Protein AF-A0A5A7SGI1-F1 (afdb_monomer_lite)

Foldseek 3Di:
DWKAQPPPRDTDDDFDQAPDDQVNVCVQQVDPCPVHRLQDDKDWHDLVSVVVSCVRGPDPDDDDSNITDIDHDDDD

Structure (mmCIF, N/CA/C/O backbone):
data_AF-A0A5A7SGI1-F1
#
_entry.id   AF-A0A5A7SGI1-F1
#
loop_
_atom_site.group_PDB
_atom_site.id
_atom_site.type_symbol
_atom_site.label_atom_id
_atom_site.label_alt_id
_atom_site.label_comp_id
_atom_site.label_asym_id
_atom_site.label_entity_id
_atom_site.label_seq_id
_atom_site.pdbx_PDB_ins_code
_atom_site.Cartn_x
_atom_site.Cartn_y
_atom_site.Cartn_z
_atom_site.occupancy
_atom_site.B_iso_or_equiv
_atom_site.auth_seq_id
_atom_site.auth_comp_id
_atom_site.auth_asym_id
_atom_site.auth_atom_id
_atom_site.pdbx_PDB_model_num
ATOM 1 N N . MET A 1 1 ? 1.406 -4.768 1.400 1.00 92.62 1 MET A N 1
ATOM 2 C CA . MET A 1 1 ? 0.640 -3.574 1.809 1.00 92.62 1 MET A CA 1
ATOM 3 C C . MET A 1 1 ? 0.371 -3.675 3.286 1.00 92.62 1 MET A C 1
ATOM 5 O O . MET A 1 1 ? 0.129 -4.769 3.776 1.00 92.62 1 MET A O 1
ATOM 9 N N . GLU A 1 2 ? 0.447 -2.564 3.988 1.00 94.62 2 GLU A N 1
ATOM 10 C CA . GLU A 1 2 ? 0.264 -2.486 5.431 1.00 94.62 2 GLU A CA 1
ATOM 11 C C . GLU A 1 2 ? -0.796 -1.435 5.733 1.00 94.62 2 GLU A C 1
ATOM 13 O O . GLU A 1 2 ? -0.972 -0.492 4.963 1.00 94.62 2 GLU A O 1
ATOM 18 N N . SER A 1 3 ? -1.535 -1.636 6.819 1.00 95.44 3 SER A N 1
ATOM 19 C CA . SER A 1 3 ? -2.539 -0.688 7.299 1.00 95.44 3 SER A CA 1
ATOM 20 C C . SER A 1 3 ? -2.160 -0.138 8.660 1.00 95.44 3 SER A C 1
ATOM 22 O O . SER A 1 3 ? -1.697 -0.889 9.525 1.00 95.44 3 SER A O 1
ATOM 24 N N . PHE A 1 4 ? -2.454 1.140 8.868 1.00 96.44 4 PHE A N 1
ATOM 25 C CA . PHE A 1 4 ? -2.115 1.892 10.064 1.00 96.44 4 PHE A CA 1
ATOM 26 C C . PHE A 1 4 ? -3.343 2.607 10.621 1.00 96.44 4 PHE A C 1
ATOM 28 O O . PHE A 1 4 ? -4.173 3.145 9.882 1.00 96.44 4 PHE A O 1
ATOM 35 N N . ASP A 1 5 ? -3.442 2.655 11.946 1.00 96.25 5 ASP A N 1
ATOM 36 C CA . ASP A 1 5 ? -4.409 3.523 12.607 1.00 96.25 5 ASP A CA 1
ATOM 37 C C . ASP A 1 5 ? -4.008 4.996 12.413 1.00 96.25 5 ASP A C 1
ATOM 39 O O . ASP A 1 5 ? -2.893 5.402 12.746 1.00 96.25 5 ASP A O 1
ATOM 43 N N . ARG A 1 6 ? -4.929 5.823 11.907 1.00 92.25 6 ARG A N 1
ATOM 44 C CA . ARG A 1 6 ? -4.665 7.240 11.600 1.00 92.25 6 ARG A CA 1
ATOM 45 C C . ARG A 1 6 ? -4.215 8.059 12.801 1.00 92.25 6 ARG A C 1
ATOM 47 O O . ARG A 1 6 ? -3.405 8.974 12.650 1.00 92.25 6 ARG A O 1
ATOM 54 N N . SER A 1 7 ? -4.775 7.772 13.975 1.00 94.38 7 SER A N 1
ATOM 55 C CA . SER A 1 7 ? -4.546 8.574 15.176 1.00 94.38 7 SER A CA 1
ATOM 56 C C . SER A 1 7 ? -3.215 8.247 15.841 1.00 94.38 7 SER A C 1
ATOM 58 O O . SER A 1 7 ? -2.572 9.136 16.394 1.00 94.38 7 SER A O 1
ATOM 60 N N . THR A 1 8 ? -2.840 6.974 15.854 1.00 95.06 8 THR A N 1
ATOM 61 C CA . THR A 1 8 ? -1.691 6.459 16.607 1.00 95.06 8 THR A CA 1
ATOM 62 C C . THR A 1 8 ? -0.507 6.117 15.714 1.00 95.06 8 THR A C 1
ATOM 64 O O . THR A 1 8 ? 0.604 5.980 16.223 1.00 95.06 8 THR A O 1
ATOM 67 N N . LYS A 1 9 ? -0.732 5.991 14.399 1.00 92.50 9 LYS A N 1
ATOM 68 C CA . LYS A 1 9 ? 0.242 5.530 13.400 1.00 92.50 9 LYS A CA 1
ATOM 69 C C . LYS A 1 9 ? 0.791 4.131 13.686 1.00 92.50 9 LYS A C 1
ATOM 71 O O . LYS A 1 9 ? 1.843 3.754 13.180 1.00 92.50 9 LYS A O 1
ATOM 76 N N . LEU A 1 10 ? 0.078 3.344 14.491 1.00 95.69 10 LEU A N 1
ATOM 77 C CA . LEU A 1 10 ? 0.439 1.960 14.771 1.00 95.69 10 LEU A CA 1
ATOM 78 C C . LEU A 1 10 ? -0.027 1.057 13.632 1.00 95.69 10 LEU A C 1
ATOM 80 O O . LEU A 1 10 ? -1.159 1.180 13.162 1.00 95.69 10 LEU A O 1
ATOM 84 N N . GLY A 1 11 ? 0.846 0.137 13.221 1.00 93.62 11 GLY A N 1
ATOM 85 C CA . GLY A 1 11 ? 0.509 -0.916 12.270 1.00 93.62 11 GLY A CA 1
ATOM 86 C C . GLY A 1 11 ? -0.520 -1.873 12.868 1.00 93.62 11 GLY A C 1
ATOM 87 O O . GLY A 1 11 ? -0.360 -2.352 13.991 1.00 93.62 11 GLY A O 1
ATOM 88 N N . ILE A 1 12 ? -1.581 -2.137 12.113 1.00 93.44 12 ILE A N 1
ATOM 89 C CA . ILE A 1 12 ? -2.741 -2.932 12.546 1.00 93.44 12 ILE A CA 1
ATOM 90 C C . ILE A 1 12 ? -3.066 -4.086 11.592 1.00 93.44 12 ILE A C 1
ATOM 92 O O . ILE A 1 12 ? -3.901 -4.926 11.917 1.00 93.44 12 ILE A O 1
ATOM 96 N N . GLY A 1 13 ? -2.397 -4.165 10.439 1.00 91.62 13 GLY A N 1
ATOM 97 C CA . GLY A 1 13 ? -2.628 -5.227 9.464 1.00 91.62 13 GLY A CA 1
ATOM 98 C C . GLY A 1 13 ? -1.591 -5.249 8.348 1.00 91.62 13 GLY A C 1
ATOM 99 O O . GLY A 1 13 ? -0.969 -4.233 8.041 1.00 91.62 13 GLY A O 1
ATOM 100 N N . GLN A 1 14 ? -1.425 -6.424 7.743 1.00 91.94 14 GLN A N 1
ATOM 101 C CA . GLN A 1 14 ? -0.548 -6.657 6.601 1.00 91.94 14 GLN A CA 1
ATOM 102 C C . GLN A 1 14 ? -1.274 -7.529 5.572 1.00 91.94 14 GLN A C 1
ATOM 104 O O . GLN A 1 14 ? -1.849 -8.561 5.911 1.00 91.94 14 GLN A O 1
ATOM 109 N N . PHE A 1 15 ? -1.212 -7.116 4.310 1.00 91.75 15 PHE A N 1
ATOM 110 C CA . PHE A 1 15 ? -1.856 -7.753 3.168 1.00 91.75 15 PHE A CA 1
ATOM 111 C C . PHE A 1 15 ? -0.808 -8.074 2.106 1.00 91.75 15 PHE A C 1
ATOM 113 O O . PHE A 1 15 ? -0.076 -7.188 1.639 1.00 91.75 15 PHE A O 1
ATOM 120 N N . LEU A 1 16 ? -0.743 -9.345 1.711 1.00 91.12 16 LEU A N 1
ATOM 121 C CA . LEU A 1 16 ? 0.079 -9.780 0.590 1.00 91.12 16 LEU A CA 1
ATOM 122 C C . LEU A 1 16 ? -0.673 -9.502 -0.714 1.00 91.12 16 LEU A C 1
ATOM 124 O O . LEU A 1 16 ? -1.769 -10.016 -0.914 1.00 91.12 16 LEU A O 1
ATOM 128 N N . LEU A 1 17 ? -0.074 -8.695 -1.590 1.00 91.56 17 LEU A N 1
ATOM 129 C CA . LEU A 1 17 ? -0.656 -8.335 -2.881 1.00 91.56 17 LEU A CA 1
ATOM 130 C C . LEU A 1 17 ? -0.118 -9.274 -3.965 1.00 91.56 17 LEU A C 1
ATOM 132 O O . LEU A 1 17 ? 0.972 -9.062 -4.499 1.00 91.56 17 LEU A O 1
ATOM 136 N N . ARG A 1 18 ? -0.844 -10.350 -4.268 1.00 90.00 18 ARG A N 1
ATOM 137 C CA . ARG A 1 18 ? -0.402 -11.351 -5.243 1.00 90.00 18 ARG A CA 1
ATOM 138 C C . ARG A 1 18 ? -0.559 -10.852 -6.668 1.00 90.00 18 ARG A C 1
ATOM 140 O O . ARG A 1 18 ? -1.596 -10.323 -7.047 1.00 90.00 18 ARG A O 1
ATOM 147 N N . GLY A 1 19 ? 0.481 -11.060 -7.474 1.00 89.00 19 GLY A N 1
ATOM 148 C CA . GLY A 1 19 ? 0.493 -10.636 -8.876 1.00 89.00 19 GLY A CA 1
ATOM 149 C C . GLY A 1 19 ? 0.612 -9.123 -9.069 1.00 89.00 19 GLY A C 1
ATOM 150 O O . GLY A 1 19 ? 0.459 -8.654 -10.194 1.00 89.00 19 GLY A O 1
ATOM 151 N N . MET A 1 20 ? 0.887 -8.360 -8.005 1.00 90.75 20 MET A N 1
ATOM 152 C CA . MET A 1 20 ? 1.182 -6.938 -8.127 1.00 90.75 20 MET A CA 1
ATOM 153 C C . MET A 1 20 ? 2.636 -6.726 -8.546 1.00 90.75 20 MET A C 1
ATOM 155 O O . MET A 1 20 ? 3.557 -7.162 -7.860 1.00 90.75 20 MET A O 1
ATOM 159 N N . ASP A 1 21 ? 2.827 -6.024 -9.660 1.00 90.56 21 ASP A N 1
ATOM 160 C CA . ASP A 1 21 ? 4.131 -5.591 -10.153 1.00 90.56 21 ASP A CA 1
ATOM 161 C C . ASP A 1 21 ? 4.248 -4.057 -10.164 1.00 90.56 21 ASP A C 1
ATOM 163 O O . ASP A 1 21 ? 3.270 -3.329 -9.965 1.00 90.56 21 ASP A O 1
ATOM 167 N N . ALA A 1 22 ? 5.456 -3.555 -10.426 1.00 88.88 22 ALA A N 1
ATOM 168 C CA . ALA A 1 22 ? 5.726 -2.120 -10.486 1.00 88.88 22 ALA A CA 1
ATOM 169 C C . ALA A 1 22 ? 4.877 -1.390 -11.530 1.00 88.88 22 ALA A C 1
ATOM 171 O O . ALA A 1 22 ? 4.384 -0.294 -11.279 1.00 88.88 22 ALA A O 1
ATOM 172 N N . SER A 1 23 ? 4.656 -2.006 -12.693 1.00 89.25 23 SER A N 1
ATOM 173 C CA . SER A 1 23 ? 3.870 -1.399 -13.773 1.00 89.25 23 SER A CA 1
ATOM 174 C C . SER A 1 23 ? 2.402 -1.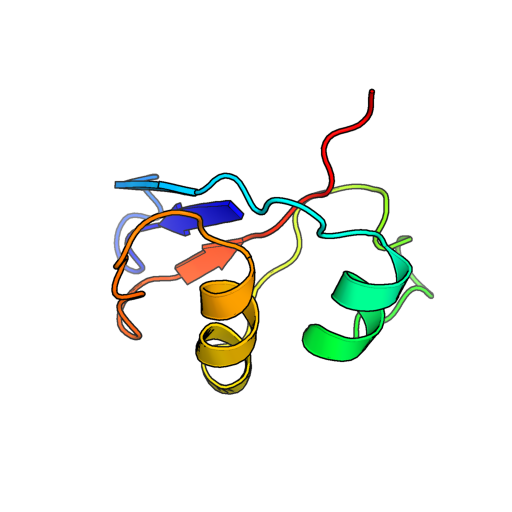222 -13.389 1.00 89.25 23 SER A C 1
ATOM 176 O O . SER A 1 23 ? 1.766 -0.241 -13.771 1.00 89.25 23 SER A O 1
ATOM 178 N N . THR A 1 24 ? 1.853 -2.179 -12.652 1.00 91.38 24 THR A N 1
ATOM 179 C CA . THR A 1 24 ? 0.492 -2.158 -12.122 1.00 91.38 24 THR A CA 1
ATOM 180 C C . THR A 1 24 ? 0.387 -1.139 -11.002 1.00 91.38 24 THR A C 1
ATOM 182 O O . THR A 1 24 ? -0.523 -0.313 -11.021 1.00 91.38 24 THR A O 1
ATOM 185 N N . LEU A 1 25 ? 1.349 -1.138 -10.079 1.00 90.38 25 LEU A N 1
ATOM 186 C CA . LEU A 1 25 ? 1.375 -0.207 -8.961 1.00 90.38 25 LEU A CA 1
ATOM 187 C C . LEU A 1 25 ? 1.406 1.255 -9.441 1.00 90.38 25 LEU A C 1
ATOM 189 O O . LEU A 1 25 ? 0.544 2.038 -9.044 1.00 90.38 25 LEU A O 1
ATOM 193 N N . LYS A 1 26 ? 2.290 1.593 -10.392 1.00 88.88 26 LYS A N 1
ATOM 194 C CA . LYS A 1 26 ? 2.373 2.938 -11.005 1.00 88.88 26 LYS A CA 1
ATOM 195 C C . LYS A 1 26 ? 1.040 3.408 -11.582 1.00 88.88 26 LYS A C 1
ATOM 197 O O . LYS A 1 26 ? 0.663 4.560 -11.414 1.00 88.88 26 LYS A O 1
ATOM 202 N N . LYS A 1 27 ? 0.291 2.510 -12.230 1.00 88.94 27 LYS A N 1
ATOM 203 C CA . LYS A 1 27 ? -1.022 2.838 -12.815 1.00 88.94 27 LYS A CA 1
ATOM 204 C C . LYS A 1 27 ? -2.097 3.112 -11.767 1.00 88.94 27 LYS A C 1
ATOM 206 O O . LYS A 1 27 ? -3.063 3.808 -12.074 1.00 88.94 27 LYS A O 1
ATOM 211 N N . ILE A 1 28 ? -1.980 2.522 -10.579 1.00 91.12 28 ILE A N 1
ATOM 212 C CA . ILE A 1 28 ? -2.982 2.669 -9.522 1.00 91.12 28 ILE A CA 1
ATOM 213 C C . ILE A 1 28 ? -2.728 3.947 -8.723 1.00 91.12 28 ILE A C 1
ATOM 215 O O . ILE A 1 28 ? -3.645 4.761 -8.595 1.00 91.12 28 ILE A O 1
ATOM 219 N N . ILE A 1 29 ? -1.512 4.112 -8.194 1.00 85.44 29 ILE A N 1
ATOM 220 C CA . ILE A 1 29 ? -1.193 5.171 -7.223 1.00 85.44 29 ILE A CA 1
ATOM 221 C C . ILE A 1 29 ? -0.548 6.426 -7.823 1.00 85.44 29 ILE A C 1
ATOM 223 O O . ILE A 1 29 ? -0.308 7.358 -7.072 1.00 85.44 29 ILE A O 1
ATOM 227 N N . ASP A 1 30 ? -0.357 6.494 -9.148 1.00 78.19 30 ASP A N 1
ATOM 228 C CA . ASP A 1 30 ? 0.154 7.679 -9.872 1.00 78.19 30 ASP A CA 1
ATOM 229 C C . ASP A 1 30 ? 1.341 8.347 -9.151 1.00 78.19 30 ASP A C 1
ATOM 231 O O . ASP A 1 30 ? 1.295 9.512 -8.758 1.00 78.19 30 ASP A O 1
ATOM 235 N N . VAL A 1 31 ? 2.382 7.549 -8.889 1.00 74.00 31 VAL A N 1
ATOM 236 C CA . VAL A 1 31 ? 3.575 8.000 -8.161 1.00 74.00 31 VAL A CA 1
ATOM 237 C C . VAL A 1 31 ? 4.401 8.928 -9.043 1.00 74.00 31 VAL A C 1
ATOM 239 O O . VAL A 1 31 ? 4.742 8.575 -10.174 1.00 74.00 31 VAL A O 1
ATOM 242 N N . ASP A 1 32 ? 4.778 10.085 -8.503 1.00 74.12 32 ASP A N 1
ATOM 243 C CA . ASP A 1 32 ? 5.790 10.942 -9.114 1.00 74.12 32 ASP A CA 1
ATOM 244 C C . ASP A 1 32 ? 7.181 10.315 -8.932 1.00 74.12 32 ASP A C 1
ATOM 246 O O . ASP A 1 32 ? 7.815 10.426 -7.884 1.00 74.12 32 ASP A O 1
ATOM 250 N N . GLU A 1 33 ? 7.655 9.627 -9.970 1.00 72.75 33 GLU A N 1
ATOM 251 C CA . GLU A 1 33 ? 8.952 8.941 -9.950 1.00 72.75 33 GLU A CA 1
ATOM 252 C C . GLU A 1 33 ? 10.157 9.888 -10.083 1.00 72.75 33 GLU A C 1
ATOM 254 O O . GLU A 1 33 ? 11.295 9.419 -10.170 1.00 72.75 33 GLU A O 1
ATOM 259 N N . SER A 1 34 ? 9.943 11.209 -10.146 1.00 76.25 34 SER A N 1
ATOM 260 C CA . SER A 1 34 ? 11.041 12.174 -10.281 1.00 76.25 34 SER A CA 1
ATOM 261 C C . SER A 1 34 ? 11.929 12.250 -9.036 1.00 76.25 34 SER A C 1
ATOM 263 O O . SER A 1 34 ? 13.135 12.474 -9.172 1.00 76.25 34 SER A O 1
ATOM 265 N N . ASP A 1 35 ? 11.361 11.986 -7.856 1.00 66.44 35 ASP A N 1
ATOM 266 C CA . ASP A 1 35 ? 12.085 11.963 -6.584 1.00 66.44 35 ASP A CA 1
ATOM 267 C C . ASP A 1 35 ? 12.560 10.550 -6.207 1.00 66.44 35 ASP A C 1
ATOM 269 O O . ASP A 1 35 ? 13.687 10.382 -5.729 1.00 66.44 35 ASP A O 1
ATOM 273 N N . PHE A 1 36 ? 11.732 9.518 -6.425 1.00 73.38 36 PHE A N 1
ATOM 274 C CA . PHE A 1 36 ? 12.076 8.137 -6.070 1.00 73.38 36 PHE A CA 1
ATOM 275 C C . PHE A 1 36 ? 11.270 7.102 -6.884 1.00 73.38 36 PHE A C 1
ATOM 277 O O . PHE A 1 36 ? 10.053 7.254 -6.999 1.00 73.38 36 PHE A O 1
ATOM 284 N N . PRO A 1 37 ? 11.891 6.039 -7.439 1.00 82.31 37 PRO A N 1
ATOM 285 C CA . PRO A 1 37 ? 11.160 5.045 -8.231 1.00 82.31 37 PRO A CA 1
ATOM 286 C C . PRO A 1 37 ? 10.189 4.228 -7.373 1.00 82.31 37 PRO A C 1
ATOM 288 O O . PRO A 1 37 ? 10.487 3.938 -6.212 1.00 82.31 37 PRO A O 1
ATOM 291 N N . VAL A 1 38 ? 9.070 3.779 -7.956 1.00 84.12 38 VAL A N 1
ATOM 292 C CA . VAL A 1 38 ? 8.052 3.003 -7.216 1.00 84.12 38 VAL A CA 1
ATOM 293 C C . VAL A 1 38 ? 8.609 1.707 -6.615 1.00 84.12 38 VAL A C 1
ATOM 295 O O . VAL A 1 38 ? 8.083 1.173 -5.642 1.00 84.12 38 VAL A O 1
ATOM 298 N N . GLU A 1 39 ? 9.655 1.164 -7.238 1.00 85.38 39 GLU A N 1
ATOM 299 C CA . GLU A 1 39 ? 10.311 -0.078 -6.846 1.00 85.38 39 GLU A CA 1
ATOM 300 C C . GLU A 1 39 ? 11.063 0.048 -5.520 1.00 85.38 39 GLU A C 1
ATOM 302 O O . GLU A 1 39 ? 11.436 -0.961 -4.922 1.00 85.38 39 GLU A O 1
ATOM 307 N N . TYR A 1 40 ? 11.276 1.276 -5.056 1.00 82.62 40 TYR A N 1
ATOM 308 C CA . TYR A 1 40 ? 11.960 1.554 -3.817 1.00 82.62 40 TYR A CA 1
ATOM 309 C C . TYR A 1 40 ? 10.999 2.224 -2.829 1.00 82.62 40 TYR A C 1
ATOM 311 O O . TYR A 1 40 ? 10.365 3.233 -3.125 1.00 82.62 40 TYR A O 1
ATOM 319 N N . GLY A 1 41 ? 10.934 1.678 -1.615 1.00 83.94 41 GLY A N 1
ATOM 320 C CA . GLY A 1 41 ? 10.199 2.274 -0.499 1.00 83.94 41 GLY A CA 1
ATOM 321 C C . GLY A 1 41 ? 8.720 1.891 -0.399 1.00 83.94 41 GLY A C 1
ATOM 322 O O . GLY A 1 41 ? 8.193 1.089 -1.169 1.00 83.94 41 GLY A O 1
ATOM 323 N N . GLN A 1 42 ? 8.089 2.453 0.630 1.00 88.88 42 GLN A N 1
ATOM 324 C CA . GLN A 1 42 ? 6.651 2.405 0.872 1.00 88.88 42 GLN A CA 1
ATOM 325 C C . GLN A 1 42 ? 6.009 3.664 0.290 1.00 88.88 42 GLN A C 1
ATOM 327 O O . GLN A 1 42 ? 6.552 4.760 0.417 1.00 88.88 42 GLN A O 1
ATOM 332 N N . HIS A 1 43 ? 4.855 3.485 -0.341 1.00 90.56 43 HIS A N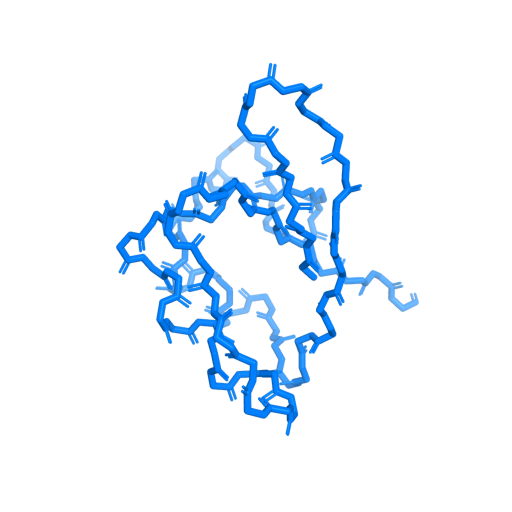 1
ATOM 333 C CA . HIS A 1 43 ? 4.080 4.544 -0.970 1.00 90.56 43 HIS A CA 1
ATOM 334 C C . HIS A 1 43 ? 2.693 4.592 -0.349 1.00 90.56 43 HIS A C 1
ATOM 336 O O . HIS A 1 43 ? 2.048 3.550 -0.198 1.00 90.56 43 HIS A O 1
ATOM 342 N N . ASP A 1 44 ? 2.225 5.793 -0.027 1.00 91.88 44 ASP A N 1
ATOM 343 C CA . ASP A 1 44 ? 0.868 6.000 0.469 1.00 91.88 44 ASP A CA 1
ATOM 344 C C . ASP A 1 44 ? -0.160 5.556 -0.577 1.00 91.88 44 ASP A C 1
ATOM 346 O O . ASP A 1 44 ? -0.034 5.835 -1.772 1.00 91.88 44 ASP A O 1
ATOM 350 N N . VAL A 1 45 ? -1.218 4.889 -0.120 1.00 92.88 45 VAL A N 1
ATOM 351 C CA . VAL A 1 45 ? -2.356 4.515 -0.958 1.00 92.88 45 VAL A CA 1
ATOM 352 C C . VAL A 1 45 ? -3.485 5.528 -0.752 1.00 92.88 45 VAL A C 1
ATOM 354 O O . VAL A 1 45 ? -4.095 5.562 0.322 1.00 92.88 45 VAL A O 1
ATOM 357 N N . PRO A 1 46 ? -3.839 6.323 -1.778 1.00 91.94 46 PRO A N 1
ATOM 358 C CA . PRO A 1 46 ? -4.984 7.215 -1.703 1.00 91.94 46 PRO A CA 1
ATOM 359 C C . PRO A 1 46 ? -6.290 6.439 -1.493 1.00 91.94 46 PRO A C 1
ATOM 361 O O . PRO A 1 46 ? -6.511 5.375 -2.078 1.00 91.94 46 PRO A O 1
ATOM 364 N N . VAL A 1 47 ? -7.196 6.992 -0.682 1.00 90.81 47 VAL A N 1
ATOM 365 C CA . VAL A 1 47 ? -8.463 6.330 -0.317 1.00 90.81 47 VAL A CA 1
ATOM 366 C C . VAL A 1 47 ? -9.325 5.997 -1.542 1.00 90.81 47 VAL A C 1
ATOM 368 O O . VAL A 1 47 ? -9.963 4.947 -1.578 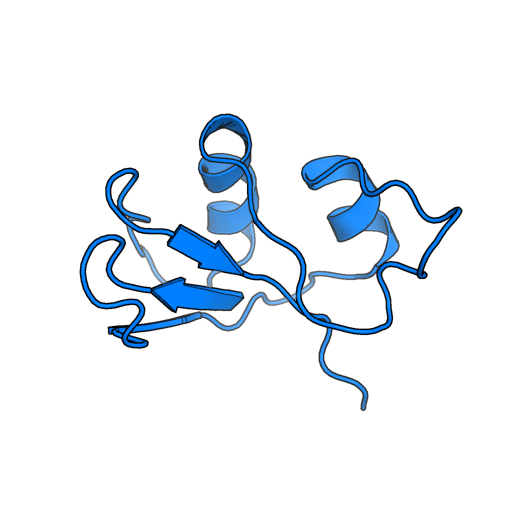1.00 90.81 47 VAL A O 1
ATOM 371 N N . ASP A 1 48 ? -9.320 6.845 -2.570 1.00 91.56 48 ASP A N 1
ATOM 372 C CA . ASP A 1 48 ? -10.044 6.630 -3.830 1.00 91.56 48 ASP A CA 1
ATOM 373 C C . ASP A 1 48 ? -9.448 5.502 -4.691 1.00 91.56 48 ASP A C 1
ATOM 375 O O . ASP A 1 48 ? -10.112 4.995 -5.597 1.00 91.56 48 ASP A O 1
ATOM 379 N N . LYS A 1 49 ? -8.219 5.070 -4.389 1.00 92.94 49 LYS A N 1
ATOM 380 C CA . LYS A 1 49 ? -7.522 3.969 -5.062 1.00 92.94 49 LYS A CA 1
ATOM 381 C C . LYS A 1 49 ? -7.583 2.651 -4.294 1.00 92.94 49 LYS A C 1
ATOM 383 O O . LYS A 1 49 ? -7.304 1.616 -4.893 1.00 92.94 49 LYS A O 1
ATOM 388 N N . LEU A 1 50 ? -8.004 2.646 -3.024 1.00 91.00 50 LEU A N 1
ATOM 389 C CA . LEU A 1 50 ? -8.046 1.441 -2.175 1.00 91.00 50 LEU A CA 1
ATOM 390 C C . LEU A 1 50 ? -8.779 0.265 -2.827 1.00 91.00 50 LEU A C 1
ATOM 392 O O . LEU A 1 50 ? -8.297 -0.864 -2.794 1.00 91.00 50 LEU A O 1
ATOM 396 N N . ALA A 1 51 ? -9.915 0.524 -3.477 1.00 91.06 51 ALA A N 1
ATOM 397 C CA . ALA A 1 51 ? -10.704 -0.524 -4.121 1.00 91.06 51 ALA A CA 1
ATOM 398 C C . ALA A 1 51 ? -9.935 -1.267 -5.231 1.00 91.06 51 ALA A C 1
ATOM 400 O O . ALA A 1 51 ? -10.204 -2.440 -5.477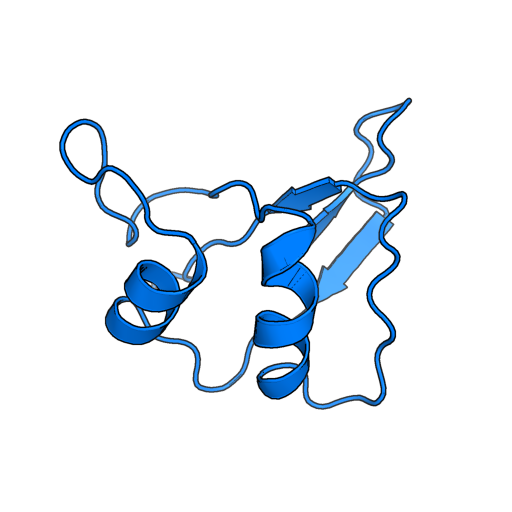 1.00 91.06 51 ALA A O 1
ATOM 401 N N . ALA A 1 52 ? -8.959 -0.620 -5.878 1.00 92.12 52 ALA A N 1
ATOM 402 C CA . ALA A 1 52 ? -8.135 -1.261 -6.900 1.00 92.12 52 ALA A CA 1
ATOM 403 C C . ALA A 1 52 ? -7.193 -2.323 -6.309 1.00 92.12 52 ALA A C 1
ATOM 405 O O . ALA A 1 52 ? -6.870 -3.294 -6.988 1.00 92.12 52 ALA A O 1
ATOM 406 N N . PHE A 1 53 ? -6.788 -2.178 -5.043 1.00 91.88 53 PHE A N 1
ATOM 407 C CA . PHE A 1 53 ? -5.895 -3.119 -4.363 1.00 91.88 53 PHE A CA 1
ATOM 408 C C . PHE A 1 53 ? -6.595 -4.403 -3.916 1.00 91.88 53 PHE A C 1
ATOM 410 O O . PHE A 1 53 ? -5.949 -5.445 -3.839 1.00 91.88 53 PHE A O 1
ATOM 417 N N . ALA A 1 54 ? -7.911 -4.358 -3.684 1.00 89.00 54 ALA A N 1
ATOM 418 C CA . ALA A 1 54 ? -8.690 -5.527 -3.273 1.00 89.00 54 ALA A CA 1
ATOM 419 C C . ALA A 1 54 ? -8.599 -6.688 -4.281 1.00 89.00 54 ALA A C 1
ATOM 421 O O . ALA A 1 54 ? -8.632 -7.845 -3.884 1.00 89.00 54 ALA A O 1
ATOM 422 N N . ALA A 1 55 ? -8.404 -6.394 -5.572 1.00 88.88 55 ALA A N 1
ATOM 423 C CA . ALA A 1 55 ? -8.245 -7.406 -6.620 1.00 88.88 55 ALA A CA 1
ATOM 424 C C . ALA A 1 55 ? -6.956 -8.246 -6.503 1.00 88.88 55 ALA A C 1
ATOM 426 O O . ALA A 1 55 ? -6.829 -9.258 -7.188 1.00 88.88 55 ALA A O 1
ATOM 427 N N . PHE A 1 56 ? -6.002 -7.824 -5.669 1.00 91.56 56 PHE A N 1
ATOM 428 C CA . PHE A 1 56 ? -4.704 -8.479 -5.486 1.00 91.56 56 PHE A CA 1
ATOM 429 C C . PHE A 1 56 ? -4.581 -9.179 -4.128 1.00 91.56 56 PHE A C 1
ATOM 431 O O . PHE A 1 56 ? -3.523 -9.720 -3.815 1.00 91.56 56 PHE A O 1
ATOM 438 N N . ILE A 1 57 ? -5.630 -9.154 -3.305 1.00 91.19 57 ILE A N 1
ATOM 439 C CA . ILE A 1 57 ? -5.666 -9.816 -2.001 1.00 91.19 57 ILE A CA 1
ATOM 440 C C . ILE A 1 57 ? -6.437 -11.129 -2.174 1.00 91.19 57 ILE A C 1
ATOM 442 O O . ILE A 1 57 ? -7.543 -11.125 -2.704 1.00 91.19 57 ILE A O 1
ATOM 446 N N . ASP A 1 58 ? -5.845 -12.251 -1.756 1.00 80.62 58 ASP A N 1
ATOM 447 C CA . ASP A 1 58 ? -6.427 -13.591 -1.964 1.00 80.62 58 ASP A CA 1
ATOM 448 C C . ASP A 1 58 ? -7.733 -13.831 -1.186 1.00 80.62 58 ASP A C 1
ATOM 450 O O . ASP A 1 58 ? -8.542 -14.669 -1.583 1.00 80.62 58 ASP A O 1
ATOM 454 N N . ASP A 1 59 ? -7.925 -13.124 -0.072 1.00 76.19 59 ASP A N 1
ATOM 455 C CA . ASP A 1 59 ? -9.078 -13.274 0.817 1.00 76.19 59 ASP A CA 1
ATOM 456 C C . ASP A 1 59 ? -10.168 -12.233 0.518 1.00 76.19 59 ASP A C 1
ATOM 458 O O . ASP A 1 59 ? -9.884 -11.162 -0.022 1.00 76.19 59 ASP A O 1
ATOM 462 N N . GLU A 1 60 ? -11.406 -12.491 0.968 1.00 72.62 60 GLU A N 1
ATOM 463 C CA . GLU A 1 60 ? -12.528 -11.526 1.003 1.00 72.62 60 GLU A CA 1
ATOM 464 C C . GLU A 1 60 ? -12.281 -10.385 2.016 1.00 72.62 60 GLU A C 1
ATOM 466 O O . GLU A 1 60 ? -13.105 -10.055 2.870 1.00 72.62 60 GLU A O 1
ATOM 471 N N . THR A 1 61 ? -11.098 -9.786 1.955 1.00 78.38 61 THR A N 1
ATOM 472 C CA . THR A 1 61 ? -10.666 -8.722 2.842 1.00 78.38 61 THR A CA 1
ATOM 473 C C . THR A 1 61 ? -11.357 -7.429 2.447 1.00 78.38 61 THR A C 1
ATOM 475 O O . THR A 1 61 ? -11.220 -6.938 1.325 1.00 78.38 61 THR A O 1
ATOM 478 N N . VAL A 1 62 ? -12.058 -6.833 3.405 1.00 82.69 62 VAL A N 1
ATOM 479 C CA . VAL A 1 62 ? -12.609 -5.487 3.268 1.00 82.69 62 VAL A CA 1
ATOM 480 C C . VAL A 1 62 ? -11.567 -4.490 3.769 1.00 82.69 62 VAL A C 1
ATOM 482 O O . VAL A 1 62 ? -11.199 -4.512 4.940 1.00 82.69 62 VAL A O 1
ATOM 485 N N . LEU A 1 63 ? -11.085 -3.618 2.882 1.00 89.81 63 LEU A N 1
ATOM 486 C CA . LEU A 1 63 ? -10.203 -2.507 3.251 1.00 89.81 63 LEU A CA 1
ATOM 487 C C . LEU A 1 63 ? -11.043 -1.370 3.851 1.00 89.81 63 LEU A C 1
ATOM 489 O O . LEU A 1 63 ? -12.014 -0.923 3.238 1.00 89.81 63 LEU A O 1
ATOM 493 N N . GLU A 1 64 ? -10.680 -0.902 5.044 1.00 92.06 64 GLU A N 1
ATOM 494 C CA . GLU A 1 64 ? -11.418 0.109 5.801 1.00 92.06 64 GLU A CA 1
ATOM 495 C C . GLU A 1 64 ? -10.959 1.533 5.437 1.00 92.06 64 GLU A C 1
ATOM 497 O O . GLU A 1 64 ? -9.838 1.920 5.765 1.00 92.06 64 GLU A O 1
ATOM 502 N N . PRO A 1 65 ? -11.817 2.389 4.851 1.00 91.50 65 PRO A N 1
ATOM 503 C CA . PRO A 1 65 ? -11.428 3.744 4.434 1.00 91.50 65 PRO A CA 1
ATOM 504 C C . PRO A 1 65 ? -11.010 4.688 5.574 1.00 91.50 65 PRO A C 1
ATOM 506 O O . PRO A 1 65 ? -10.544 5.801 5.316 1.00 91.50 65 PRO A O 1
ATOM 509 N N . SER A 1 66 ? -11.229 4.299 6.833 1.00 93.56 66 SER A N 1
ATOM 510 C CA . SER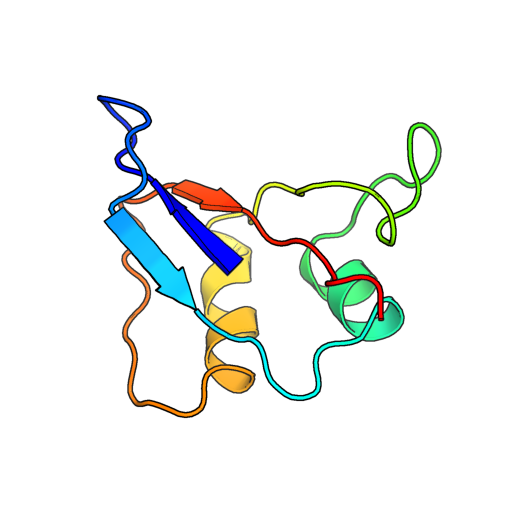 A 1 66 ? -10.798 5.027 8.033 1.00 93.56 66 SER A CA 1
ATOM 511 C C . SER A 1 66 ? -9.322 4.834 8.373 1.00 93.56 66 SER A C 1
ATOM 513 O O . SER A 1 66 ? -8.807 5.601 9.185 1.00 93.56 66 SER A O 1
ATOM 515 N N . LEU A 1 67 ? -8.652 3.852 7.773 1.00 95.06 67 LEU A N 1
ATOM 516 C CA . LEU A 1 67 ? -7.245 3.548 8.015 1.00 95.06 67 LEU A CA 1
ATOM 517 C C . LEU A 1 67 ? -6.343 4.226 6.979 1.00 95.06 67 LEU A C 1
ATOM 519 O O . LEU A 1 67 ? -6.800 4.648 5.911 1.00 95.06 67 LEU A O 1
ATOM 523 N N . ASP A 1 68 ? -5.063 4.344 7.31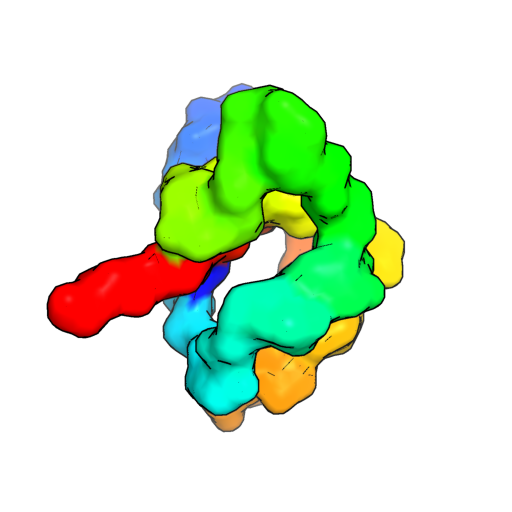4 1.00 95.56 68 ASP A N 1
ATOM 524 C CA . ASP A 1 68 ? -4.021 4.678 6.345 1.00 95.56 68 ASP A CA 1
ATOM 525 C C . ASP A 1 68 ? -3.422 3.384 5.801 1.00 95.56 68 ASP A C 1
ATOM 527 O O . ASP A 1 68 ? -3.341 2.384 6.517 1.00 95.56 68 ASP A O 1
ATOM 531 N N . TYR A 1 69 ? -3.024 3.398 4.534 1.00 95.31 69 TYR A N 1
ATOM 532 C CA . TYR A 1 69 ? -2.460 2.238 3.862 1.00 95.31 69 TYR A CA 1
ATOM 533 C C . TYR A 1 69 ? -1.193 2.635 3.134 1.00 95.31 69 TYR A C 1
ATOM 535 O O . TYR A 1 69 ? -1.177 3.638 2.425 1.00 95.31 69 TYR A O 1
ATOM 543 N N . GLU A 1 70 ? -0.175 1.796 3.256 1.00 94.25 70 GLU A N 1
ATOM 544 C CA . GLU A 1 70 ? 1.076 1.945 2.529 1.00 94.25 70 GLU A CA 1
ATOM 545 C C . GLU A 1 70 ? 1.385 0.662 1.763 1.00 94.25 70 GLU A C 1
ATOM 547 O O . GLU A 1 70 ? 1.150 -0.463 2.226 1.00 94.25 70 GLU A O 1
ATOM 552 N N . VAL A 1 71 ? 1.916 0.816 0.558 1.00 93.38 71 VAL A N 1
ATOM 553 C CA . VAL A 1 71 ? 2.273 -0.290 -0.321 1.00 93.38 71 VAL A CA 1
ATOM 554 C C . VAL A 1 71 ? 3.728 -0.189 -0.742 1.00 93.38 71 VAL A C 1
ATOM 556 O O . VAL A 1 71 ? 4.212 0.860 -1.146 1.00 93.38 71 VAL A O 1
ATOM 559 N N . ALA A 1 72 ? 4.421 -1.316 -0.664 1.00 91.31 72 ALA A N 1
ATOM 560 C CA . ALA A 1 72 ? 5.772 -1.487 -1.163 1.00 91.31 72 ALA A CA 1
ATOM 561 C C . ALA A 1 72 ? 5.820 -2.748 -2.021 1.00 91.31 72 ALA A C 1
ATOM 563 O O . ALA A 1 72 ? 5.102 -3.722 -1.749 1.00 91.31 72 ALA A O 1
ATOM 564 N N . LEU A 1 73 ? 6.686 -2.738 -3.030 1.00 87.81 73 LEU A N 1
ATOM 565 C CA . LEU A 1 73 ? 7.104 -3.961 -3.699 1.00 87.81 73 LEU A CA 1
ATOM 566 C C . LEU A 1 73 ? 8.183 -4.618 -2.844 1.00 87.81 73 LEU A C 1
ATOM 568 O O . LEU A 1 73 ? 9.145 -3.974 -2.431 1.00 87.81 73 LEU A O 1
ATOM 572 N N . LEU A 1 74 ? 8.007 -5.903 -2.552 1.00 74.00 74 LEU A N 1
ATOM 573 C CA . LEU A 1 74 ? 9.048 -6.677 -1.890 1.00 74.00 74 LEU A CA 1
ATOM 574 C C . LEU A 1 74 ? 10.163 -6.926 -2.910 1.00 74.00 74 LEU A C 1
ATOM 576 O O . LEU A 1 74 ? 9.895 -7.429 -4.001 1.00 74.00 74 LEU A O 1
ATOM 580 N N . ALA A 1 75 ? 11.393 -6.545 -2.564 1.00 62.59 75 ALA A N 1
ATOM 581 C CA . ALA A 1 75 ? 12.568 -6.966 -3.313 1.00 62.59 75 ALA A CA 1
ATOM 582 C C . ALA A 1 75 ? 12.802 -8.461 -3.048 1.00 62.59 75 ALA A C 1
ATOM 584 O O . ALA A 1 75 ? 12.812 -8.877 -1.887 1.00 62.59 75 ALA A O 1
ATOM 585 N N . ASP A 1 76 ? 12.942 -9.232 -4.125 1.00 51.22 76 ASP A N 1
ATOM 586 C CA . ASP A 1 76 ? 13.329 -10.650 -4.098 1.00 51.22 76 ASP A CA 1
ATOM 587 C C . ASP A 1 76 ? 14.811 -10.815 -3.704 1.00 51.22 76 ASP A C 1
ATOM 589 O O . ASP A 1 76 ? 15.643 -9.987 -4.157 1.00 51.22 76 ASP A O 1
#

Organism: NCBI:txid2495913

InterPro domains:
  IPR056100 Domain of unknown function DUF7683 [PF24731] (2-71)

pLDDT: mean 87.56, std 8.49, range [51.22, 96.44]

Secondary structure (DSSP, 8-state):
-EEE-TTT--EEEE---TT--HHHHHHHH---TTTS-TTSS-EE--GGGHHHHGGG-SS-PPP-TTSEEEE-PPP-

Radius of gyration: 12.03 Å; chains: 1; bounding box: 26×26×30 Å

Sequence (76 aa):
MESFDRSTKLGIGQFLLRGMDASTLKKIIDVDESDFPVEYGQHDVPVDKLAAFAAFIDDETVLEPSLDYEVALLAD